Protein AF-A0A957YLS9-F1 (afdb_monomer_lite)

Structure (mmCIF, N/CA/C/O backbone):
data_AF-A0A957YLS9-F1
#
_entry.id   AF-A0A957YLS9-F1
#
loop_
_atom_site.group_PDB
_atom_site.id
_atom_site.type_symbol
_atom_site.label_atom_id
_atom_site.label_alt_id
_atom_site.label_comp_id
_atom_site.label_asym_id
_atom_site.label_entity_id
_atom_site.label_seq_id
_atom_site.pdbx_PDB_ins_code
_atom_site.Cartn_x
_atom_site.Cartn_y
_atom_site.Cartn_z
_atom_site.occupancy
_atom_site.B_iso_or_equiv
_atom_site.auth_seq_id
_atom_site.auth_comp_id
_atom_site.auth_asym_id
_atom_site.auth_atom_id
_atom_site.pdbx_PDB_model_num
ATOM 1 N N . MET A 1 1 ? 26.162 28.932 -35.034 1.00 38.47 1 MET A N 1
ATOM 2 C CA . MET A 1 1 ? 24.760 28.505 -35.226 1.00 38.47 1 MET A CA 1
ATOM 3 C C . MET A 1 1 ? 24.229 28.076 -33.873 1.00 38.47 1 MET A C 1
ATOM 5 O O . MET A 1 1 ? 24.739 27.113 -33.316 1.00 38.47 1 MET A O 1
ATOM 9 N N . ALA A 1 2 ? 23.327 28.865 -33.292 1.00 35.81 2 ALA A N 1
ATOM 10 C CA . ALA A 1 2 ? 22.742 28.580 -31.987 1.00 35.81 2 ALA A CA 1
ATOM 11 C C . ALA A 1 2 ? 21.716 27.449 -32.128 1.00 35.81 2 ALA A C 1
ATOM 13 O O . ALA A 1 2 ? 20.870 27.499 -33.018 1.00 35.81 2 ALA A O 1
ATOM 14 N N . ALA A 1 3 ? 21.815 26.429 -31.274 1.00 41.19 3 ALA A N 1
ATOM 15 C CA . ALA A 1 3 ? 20.820 25.371 -31.197 1.00 41.19 3 ALA A CA 1
ATOM 16 C C . ALA A 1 3 ? 19.488 25.977 -30.739 1.00 41.19 3 ALA A C 1
ATOM 18 O O . ALA A 1 3 ? 19.388 26.567 -29.661 1.00 41.19 3 ALA A O 1
ATOM 19 N N . GLN A 1 4 ? 18.485 25.860 -31.599 1.00 42.50 4 GLN A N 1
ATOM 20 C CA . GLN A 1 4 ? 17.135 26.334 -31.360 1.00 42.50 4 GLN A CA 1
ATOM 21 C C . GLN A 1 4 ? 16.516 25.476 -30.253 1.00 42.50 4 GLN A C 1
ATOM 23 O O . GLN A 1 4 ? 16.422 24.253 -30.363 1.00 42.50 4 GLN A O 1
ATOM 28 N N . LYS A 1 5 ? 16.168 26.119 -29.141 1.00 43.06 5 LYS A N 1
ATOM 29 C CA . LYS A 1 5 ? 15.531 25.488 -27.988 1.00 43.06 5 LYS A CA 1
ATOM 30 C C . LYS A 1 5 ? 14.091 25.168 -28.400 1.00 43.06 5 LYS A C 1
ATOM 32 O O . LYS A 1 5 ? 13.281 26.080 -28.502 1.00 43.06 5 LYS A O 1
ATOM 37 N N . ASN A 1 6 ? 13.798 23.904 -28.713 1.00 45.78 6 ASN A N 1
ATOM 38 C CA . ASN A 1 6 ? 12.434 23.479 -29.030 1.00 45.78 6 ASN A CA 1
ATOM 39 C C . ASN A 1 6 ? 11.544 23.676 -27.798 1.00 45.78 6 ASN A C 1
ATOM 41 O O . ASN A 1 6 ? 11.734 23.029 -26.767 1.00 45.78 6 ASN A O 1
ATOM 45 N N . GLU A 1 7 ? 10.583 24.582 -27.922 1.00 46.44 7 GLU A N 1
ATOM 46 C CA . GLU A 1 7 ? 9.494 24.768 -26.975 1.00 46.44 7 GLU A CA 1
ATOM 47 C C . GLU A 1 7 ? 8.511 23.589 -27.096 1.00 46.44 7 GLU A C 1
ATOM 49 O O . GLU A 1 7 ? 8.000 23.293 -28.171 1.00 46.44 7 GLU A O 1
ATOM 54 N N . ASN A 1 8 ? 8.286 22.911 -25.968 1.00 53.41 8 ASN A N 1
ATOM 55 C CA . ASN A 1 8 ? 7.163 22.029 -25.642 1.00 53.41 8 ASN A CA 1
ATOM 56 C C . ASN A 1 8 ? 6.717 20.956 -26.657 1.00 53.41 8 ASN A C 1
ATOM 58 O O . ASN A 1 8 ? 5.780 21.138 -27.430 1.00 53.41 8 ASN A O 1
ATOM 62 N N . SER A 1 9 ? 7.180 19.724 -26.432 1.00 53.50 9 SER A N 1
ATOM 63 C CA . SER A 1 9 ? 6.233 18.603 -26.391 1.00 53.50 9 SER A CA 1
ATOM 64 C C . SER A 1 9 ? 6.585 17.704 -25.210 1.00 53.50 9 SER A C 1
ATOM 66 O O . SER A 1 9 ? 7.422 16.810 -25.338 1.00 53.50 9 SER A O 1
ATOM 68 N N . THR A 1 10 ? 5.992 17.946 -24.041 1.00 58.81 10 THR A N 1
ATOM 69 C CA . THR A 1 10 ? 5.942 16.917 -22.997 1.00 58.81 10 THR A CA 1
ATOM 70 C C . THR A 1 10 ? 5.196 15.738 -23.616 1.00 58.81 10 THR A C 1
ATOM 72 O O . THR A 1 10 ? 4.000 15.831 -23.878 1.00 58.81 10 THR A O 1
ATOM 75 N N . GLN A 1 11 ? 5.911 14.680 -23.992 1.00 66.38 11 GLN A N 1
ATOM 76 C CA . GLN A 1 11 ? 5.283 13.482 -24.537 1.00 66.38 11 GLN A CA 1
ATOM 77 C C . GLN A 1 11 ? 4.991 12.547 -23.378 1.00 66.38 11 GLN A C 1
ATOM 79 O O . GLN A 1 11 ? 5.893 12.231 -22.604 1.00 66.38 11 GLN A O 1
ATOM 84 N N . PHE A 1 12 ? 3.739 12.108 -23.270 1.00 77.62 12 PHE A N 1
ATOM 85 C CA . PHE A 1 12 ? 3.361 11.097 -22.294 1.00 77.62 12 PHE A CA 1
ATOM 86 C C . PHE A 1 12 ? 4.226 9.854 -22.479 1.00 77.62 12 PHE A C 1
ATOM 88 O O . PHE A 1 12 ? 4.463 9.411 -23.610 1.00 77.62 12 PHE A O 1
ATOM 95 N N . CYS A 1 13 ? 4.674 9.272 -21.369 1.00 76.06 13 CYS A N 1
ATOM 96 C CA . CYS A 1 13 ? 5.521 8.083 -21.382 1.00 76.06 13 CYS A CA 1
ATOM 97 C C . CYS A 1 13 ? 4.851 6.931 -22.143 1.00 76.06 13 CYS A C 1
ATOM 99 O O . CYS A 1 13 ? 5.518 6.200 -22.871 1.00 76.06 13 CYS A O 1
ATOM 101 N N . SER A 1 14 ? 3.523 6.825 -22.051 1.00 79.56 14 SER A N 1
ATOM 102 C CA . SER A 1 14 ? 2.721 5.860 -22.806 1.00 79.56 14 SER A CA 1
ATOM 103 C C . SER A 1 14 ? 2.810 6.080 -24.320 1.00 79.56 14 SER A C 1
ATOM 105 O O . SER A 1 14 ? 3.044 5.133 -25.067 1.00 79.56 14 SER A O 1
ATOM 107 N N . VAL A 1 15 ? 2.692 7.326 -24.787 1.00 83.75 15 VAL A N 1
ATOM 108 C CA . VAL A 1 15 ? 2.783 7.681 -26.214 1.00 83.75 15 VAL A CA 1
ATOM 109 C C . VAL A 1 15 ? 4.190 7.429 -26.748 1.00 83.75 15 VAL A C 1
ATOM 111 O O . VAL A 1 15 ? 4.345 6.862 -27.832 1.00 83.75 15 VAL A O 1
ATOM 114 N N . ALA A 1 16 ? 5.218 7.819 -25.991 1.00 83.44 16 ALA A N 1
ATOM 115 C CA . ALA A 1 16 ? 6.608 7.569 -26.355 1.00 83.44 16 ALA A CA 1
ATOM 116 C C . ALA A 1 16 ? 6.913 6.061 -26.423 1.00 83.44 16 ALA A C 1
ATOM 118 O O . ALA A 1 16 ? 7.498 5.604 -27.405 1.00 83.44 16 ALA A O 1
ATOM 119 N N . ALA A 1 17 ? 6.455 5.280 -25.438 1.00 81.69 17 ALA A N 1
ATOM 120 C CA . ALA A 1 17 ? 6.606 3.826 -25.421 1.00 81.69 17 ALA A CA 1
ATOM 121 C C . ALA A 1 17 ? 5.937 3.172 -26.639 1.00 81.69 17 ALA A C 1
ATOM 123 O O . ALA A 1 17 ? 6.596 2.429 -27.366 1.00 81.69 17 ALA A O 1
ATOM 124 N N . CYS A 1 18 ? 4.677 3.516 -26.929 1.00 86.50 18 CYS A N 1
ATOM 125 C CA . CYS A 1 18 ? 3.953 2.985 -28.086 1.00 86.50 18 CYS A CA 1
ATOM 126 C C . CYS A 1 18 ? 4.660 3.294 -29.415 1.00 86.50 18 CYS A C 1
ATOM 128 O O . CYS A 1 18 ? 4.757 2.419 -30.273 1.00 86.50 18 CYS A O 1
ATOM 130 N N . ARG A 1 19 ? 5.201 4.510 -29.590 1.00 87.44 19 ARG A N 1
ATOM 131 C CA . ARG A 1 19 ? 5.956 4.890 -30.803 1.00 87.44 19 ARG A CA 1
ATOM 132 C C . ARG A 1 19 ? 7.228 4.071 -31.001 1.00 87.44 19 ARG A C 1
ATOM 134 O O . ARG A 1 19 ? 7.631 3.847 -32.136 1.00 87.44 19 ARG A O 1
ATOM 141 N N . LEU A 1 20 ? 7.848 3.636 -29.908 1.00 87.31 20 LEU A N 1
ATOM 142 C CA . LEU A 1 20 ? 9.034 2.783 -29.923 1.00 87.31 20 LEU A CA 1
ATOM 143 C C . LEU A 1 20 ? 8.691 1.283 -29.983 1.00 87.31 20 LEU A C 1
ATOM 145 O O . LEU A 1 20 ? 9.597 0.457 -29.928 1.00 87.31 20 LEU A O 1
ATOM 149 N N . GLY A 1 21 ? 7.406 0.915 -30.075 1.00 87.50 21 GLY A N 1
ATOM 150 C CA . GLY A 1 21 ? 6.963 -0.482 -30.033 1.00 87.50 21 GLY A CA 1
ATOM 151 C C . GLY A 1 21 ? 7.155 -1.148 -28.665 1.00 87.50 21 GLY A C 1
ATOM 152 O O . GLY A 1 21 ? 7.179 -2.373 -28.574 1.00 87.50 21 GLY A O 1
ATOM 153 N N . LEU A 1 22 ? 7.317 -0.356 -27.601 1.00 83.50 22 LEU A N 1
ATOM 154 C CA . LEU A 1 22 ? 7.451 -0.836 -26.229 1.00 83.50 22 LEU A CA 1
ATOM 155 C C . LEU A 1 22 ? 6.074 -1.000 -25.581 1.00 83.50 22 LEU A C 1
ATOM 157 O O . LEU A 1 22 ? 5.127 -0.281 -25.899 1.00 83.50 22 LEU A O 1
ATOM 161 N N . ASN A 1 23 ? 5.977 -1.918 -24.618 1.00 79.75 23 ASN A N 1
ATOM 162 C CA . ASN A 1 23 ? 4.780 -2.041 -23.794 1.00 79.75 23 ASN A CA 1
ATOM 163 C C . ASN A 1 23 ? 4.679 -0.823 -22.851 1.00 79.75 23 ASN A C 1
ATOM 165 O O . ASN A 1 23 ? 5.580 -0.638 -22.027 1.00 79.75 23 ASN A O 1
ATOM 169 N N . PRO A 1 24 ? 3.608 -0.010 -22.924 1.00 76.50 24 PRO A N 1
ATOM 170 C CA . PRO A 1 24 ? 3.432 1.132 -22.027 1.00 76.50 24 PRO A CA 1
ATOM 171 C C . PRO A 1 24 ? 3.211 0.708 -20.565 1.00 76.50 24 PRO A C 1
ATOM 173 O O . PRO A 1 24 ? 3.507 1.478 -19.658 1.00 76.50 24 PRO A O 1
ATOM 176 N N . GLY A 1 25 ? 2.755 -0.526 -20.321 1.00 70.81 25 GLY A N 1
ATOM 177 C CA . GLY A 1 25 ? 2.659 -1.159 -19.002 1.00 70.81 25 GLY A CA 1
ATOM 178 C C . GLY A 1 25 ? 3.997 -1.710 -18.498 1.00 70.81 25 GLY A C 1
ATOM 179 O O . GLY A 1 25 ? 4.063 -2.854 -18.048 1.00 70.81 25 GLY A O 1
ATOM 180 N N . GLY A 1 26 ? 5.070 -0.930 -18.634 1.00 65.06 26 GLY A N 1
ATOM 181 C CA . GLY A 1 26 ? 6.393 -1.272 -18.117 1.00 65.06 26 GLY A CA 1
ATOM 182 C C . GLY A 1 26 ? 6.489 -1.136 -16.594 1.00 65.06 26 GLY A C 1
ATOM 183 O O . GL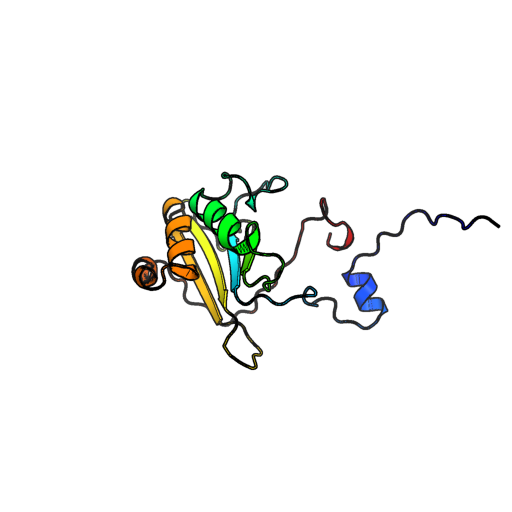Y A 1 26 ? 5.624 -0.558 -15.939 1.00 65.06 26 GLY A O 1
ATOM 184 N N . TYR A 1 27 ? 7.572 -1.651 -16.019 1.00 61.22 27 TYR A N 1
ATOM 185 C CA . TYR A 1 27 ? 7.923 -1.439 -14.615 1.00 61.22 27 TYR A CA 1
ATOM 186 C C . TYR A 1 27 ? 9.057 -0.407 -14.520 1.00 61.22 27 TYR A C 1
ATOM 188 O O . TYR A 1 27 ? 9.882 -0.290 -15.426 1.00 61.22 27 TYR A O 1
ATOM 196 N N . GLY A 1 28 ? 9.102 0.368 -13.431 1.00 63.66 28 GLY A N 1
ATOM 197 C CA . GLY A 1 28 ? 10.229 1.271 -13.169 1.00 63.66 28 GLY A CA 1
ATOM 198 C C . GLY A 1 28 ? 11.556 0.506 -13.080 1.00 63.66 28 GLY A C 1
ATOM 199 O O . GLY A 1 28 ? 11.561 -0.695 -12.841 1.00 63.66 28 GLY A O 1
ATOM 200 N N . SER A 1 29 ? 12.693 1.190 -13.214 1.00 60.41 29 SER A N 1
ATOM 201 C CA . SER A 1 29 ? 14.041 0.591 -13.338 1.00 60.41 29 SER A CA 1
ATOM 202 C C . SER A 1 29 ? 14.493 -0.345 -12.201 1.00 60.41 29 SER A C 1
ATOM 204 O O . SER A 1 29 ? 15.557 -0.954 -12.295 1.00 60.41 29 SER A O 1
ATOM 206 N N . PHE A 1 30 ? 13.706 -0.492 -11.133 1.00 74.94 30 PHE A N 1
ATOM 207 C CA . PHE A 1 30 ? 14.012 -1.340 -9.994 1.00 74.94 30 PHE A CA 1
ATOM 208 C C . PHE A 1 30 ? 12.751 -2.022 -9.432 1.00 74.94 30 PHE A C 1
ATOM 210 O O . PHE A 1 30 ? 11.751 -1.357 -9.147 1.00 74.94 30 PHE A O 1
ATOM 217 N N . VAL A 1 31 ? 12.831 -3.341 -9.219 1.00 81.06 31 VAL A N 1
ATOM 218 C CA . VAL A 1 31 ? 11.759 -4.168 -8.642 1.00 81.06 31 VAL A CA 1
ATOM 219 C C . VAL A 1 31 ? 12.077 -4.472 -7.167 1.00 81.06 31 VAL A C 1
ATOM 221 O O . VAL A 1 31 ? 12.983 -5.270 -6.913 1.00 81.06 31 VAL A O 1
ATOM 224 N N . PRO A 1 32 ? 11.380 -3.845 -6.196 1.00 90.44 32 PRO A N 1
ATOM 225 C CA . PRO A 1 32 ? 11.596 -4.078 -4.766 1.00 90.44 32 PRO A CA 1
ATOM 226 C C . PRO A 1 32 ? 11.126 -5.468 -4.332 1.00 90.44 32 PRO A C 1
ATOM 228 O O . PRO A 1 32 ? 10.293 -6.099 -4.981 1.00 90.44 32 PRO A O 1
ATOM 231 N N . ASP A 1 33 ? 11.616 -5.906 -3.176 1.00 94.38 33 ASP A N 1
ATOM 232 C CA . ASP A 1 33 ? 11.180 -7.156 -2.553 1.00 94.38 33 ASP A CA 1
ATOM 233 C C . ASP A 1 33 ? 9.816 -7.002 -1.871 1.00 94.38 33 ASP A C 1
ATOM 235 O O . ASP A 1 33 ? 9.047 -7.958 -1.791 1.00 94.38 33 ASP A O 1
ATOM 239 N N . HIS A 1 34 ? 9.513 -5.794 -1.391 1.00 95.69 34 HIS A N 1
ATOM 240 C CA . HIS A 1 34 ? 8.264 -5.459 -0.719 1.00 95.69 34 HIS A CA 1
ATOM 241 C C . HIS A 1 34 ? 7.648 -4.209 -1.351 1.00 95.69 34 HIS A C 1
ATOM 243 O O . HIS A 1 34 ? 8.270 -3.143 -1.358 1.00 95.69 34 HIS A O 1
ATOM 249 N N . ILE A 1 35 ? 6.413 -4.323 -1.834 1.00 95.25 35 ILE A N 1
ATOM 250 C CA . ILE A 1 35 ? 5.579 -3.186 -2.240 1.00 95.25 35 ILE A CA 1
ATOM 251 C C . ILE A 1 35 ? 4.407 -3.117 -1.270 1.00 95.25 35 ILE A C 1
ATOM 253 O O . ILE A 1 35 ? 3.683 -4.095 -1.110 1.00 95.25 35 ILE A O 1
ATOM 257 N N . ILE A 1 36 ? 4.242 -1.974 -0.617 1.00 96.75 36 ILE A N 1
ATOM 258 C CA . ILE A 1 36 ? 3.202 -1.721 0.372 1.00 96.75 36 ILE A CA 1
ATOM 259 C C . ILE A 1 36 ? 2.335 -0.587 -0.153 1.00 96.75 36 ILE A C 1
ATOM 261 O O . ILE A 1 36 ? 2.807 0.542 -0.308 1.00 96.75 36 ILE A O 1
ATOM 265 N N . LEU A 1 37 ? 1.078 -0.902 -0.436 1.00 96.00 37 LEU A N 1
ATOM 266 C CA . LEU A 1 37 ? 0.057 0.066 -0.798 1.00 96.00 37 LEU A CA 1
ATOM 267 C C . LEU A 1 37 ? -0.778 0.375 0.433 1.00 96.00 37 LEU A C 1
ATOM 269 O O . LEU A 1 37 ? -1.230 -0.545 1.114 1.00 96.00 37 LEU A O 1
ATOM 273 N N . ILE A 1 38 ? -0.981 1.656 0.708 1.00 96.94 38 ILE A N 1
ATOM 274 C CA . ILE A 1 38 ? -1.747 2.117 1.861 1.00 96.94 38 ILE A CA 1
ATOM 275 C C . ILE A 1 38 ? -2.845 3.047 1.377 1.00 96.94 38 ILE A C 1
ATOM 277 O O . ILE A 1 38 ? -2.578 4.103 0.798 1.00 96.94 38 ILE A O 1
ATOM 281 N N . GLU A 1 39 ? -4.087 2.673 1.648 1.00 96.12 39 GLU A N 1
ATOM 282 C CA . GLU A 1 39 ? -5.229 3.535 1.398 1.00 96.12 39 GLU A CA 1
ATOM 283 C C . GLU A 1 39 ? -5.130 4.798 2.256 1.00 96.12 39 GLU A C 1
ATOM 285 O O . GLU A 1 39 ? -5.101 4.752 3.489 1.00 96.12 39 GLU A O 1
ATOM 290 N N . THR A 1 40 ? -5.018 5.938 1.585 1.00 94.38 40 THR A N 1
ATOM 291 C CA . THR A 1 40 ? -4.701 7.223 2.201 1.00 94.38 40 THR A CA 1
ATOM 292 C C . THR A 1 40 ? -5.618 8.284 1.602 1.00 94.38 40 THR A C 1
ATOM 294 O O . THR A 1 40 ? -5.555 8.504 0.392 1.00 94.38 40 THR A O 1
ATOM 297 N N . PRO A 1 41 ? -6.463 8.961 2.398 1.00 90.94 41 PRO A N 1
ATOM 298 C CA . PRO A 1 41 ? -7.335 10.013 1.886 1.00 90.94 41 PRO A CA 1
ATOM 299 C C . PRO A 1 41 ? -6.561 11.121 1.166 1.00 90.94 41 PRO A C 1
ATOM 301 O O . PRO A 1 41 ? -5.457 11.483 1.570 1.00 90.94 41 PRO A O 1
ATOM 304 N N . LEU A 1 42 ? -7.150 11.646 0.091 1.00 89.00 42 LEU A N 1
ATOM 305 C CA . LEU A 1 42 ? -6.662 12.841 -0.594 1.00 89.00 42 LEU A CA 1
ATOM 306 C C . LEU A 1 42 ? -7.052 14.106 0.198 1.00 89.00 42 LEU A C 1
ATOM 308 O O . LEU A 1 42 ? -8.069 14.087 0.895 1.00 89.00 42 LEU A O 1
ATOM 312 N N . PRO A 1 43 ? -6.316 15.224 0.047 1.00 88.62 43 PRO A N 1
ATOM 313 C CA . PRO A 1 43 ? -5.131 15.402 -0.798 1.00 88.62 43 PRO A CA 1
ATOM 314 C C . PRO A 1 43 ? -3.842 14.870 -0.154 1.00 88.62 43 PRO A C 1
ATOM 316 O O . PRO A 1 43 ? -3.692 14.878 1.064 1.00 88.62 43 PRO A O 1
ATOM 319 N N . TRP A 1 44 ? -2.869 14.469 -0.980 1.00 86.94 44 TRP A N 1
ATOM 320 C CA . TRP A 1 44 ? -1.533 14.096 -0.506 1.00 86.94 44 TRP A CA 1
ATOM 321 C C . TRP A 1 44 ? -0.553 15.263 -0.671 1.00 86.94 44 TRP A C 1
ATOM 323 O O . TRP A 1 44 ? -0.258 15.654 -1.806 1.00 86.94 44 TRP A O 1
ATOM 333 N N . PRO A 1 45 ? -0.024 15.836 0.422 1.00 84.81 45 PRO A N 1
ATOM 334 C CA . PRO A 1 45 ? 0.988 16.878 0.324 1.00 84.81 45 PRO A CA 1
ATOM 335 C C . PRO A 1 45 ? 2.308 16.331 -0.244 1.00 84.81 45 PRO A C 1
ATOM 337 O O . PRO A 1 45 ? 2.602 15.130 -0.200 1.00 84.81 45 PRO A O 1
ATOM 340 N N . LYS A 1 46 ? 3.157 17.227 -0.766 1.00 83.25 46 LYS A N 1
ATOM 341 C CA . LYS A 1 46 ? 4.525 16.854 -1.155 1.00 83.25 46 LYS A CA 1
ATOM 342 C C . LYS A 1 46 ? 5.249 16.293 0.064 1.00 83.25 46 LYS A C 1
ATOM 344 O O . LYS A 1 46 ? 5.337 16.954 1.087 1.00 83.25 46 LYS A O 1
ATOM 349 N N . GLY A 1 47 ? 5.796 15.089 -0.073 1.00 84.38 47 GLY A N 1
ATOM 350 C CA . GLY A 1 47 ? 6.495 14.439 1.029 1.00 84.38 47 GLY A CA 1
ATOM 351 C C . GLY A 1 47 ? 5.580 13.826 2.091 1.00 84.38 47 GLY A C 1
ATOM 352 O O . GLY A 1 47 ? 6.082 13.568 3.173 1.00 84.38 47 GLY A O 1
ATOM 353 N N . TYR A 1 48 ? 4.311 13.512 1.791 1.00 88.38 48 TYR A N 1
ATOM 354 C CA . TYR A 1 48 ? 3.374 12.835 2.717 1.00 88.38 48 TYR A CA 1
ATOM 355 C C . TYR A 1 48 ? 3.913 11.542 3.371 1.00 88.38 48 TYR A C 1
ATOM 357 O O . TYR A 1 48 ? 3.372 11.071 4.361 1.00 88.38 48 TYR A O 1
ATOM 365 N N . LEU A 1 49 ? 4.971 10.942 2.814 1.00 89.81 49 LEU A N 1
ATOM 366 C CA . LEU A 1 49 ? 5.681 9.791 3.383 1.00 89.81 49 LEU A CA 1
ATOM 367 C C . LEU A 1 49 ? 6.715 10.161 4.467 1.00 89.81 49 LEU A C 1
ATOM 369 O O . LEU A 1 49 ? 7.385 9.273 4.988 1.00 89.81 49 LEU A O 1
ATOM 373 N N . ARG A 1 50 ? 6.912 11.451 4.759 1.00 91.44 50 ARG A N 1
ATOM 374 C CA . ARG A 1 50 ? 7.922 11.965 5.703 1.00 91.44 50 ARG A CA 1
ATOM 375 C C . ARG A 1 50 ? 7.325 12.548 6.975 1.00 91.44 50 ARG A C 1
ATOM 377 O O . ARG A 1 50 ? 8.031 12.633 7.972 1.00 91.44 50 ARG A O 1
ATOM 384 N N . GLU A 1 51 ? 6.065 12.955 6.930 1.00 88.50 51 GLU A N 1
ATOM 385 C CA . GLU A 1 51 ? 5.377 13.618 8.032 1.00 88.50 51 GLU A CA 1
ATOM 386 C C . GLU A 1 51 ? 4.092 12.852 8.366 1.00 88.50 51 GLU A C 1
ATOM 388 O O . GLU A 1 51 ? 3.474 12.282 7.462 1.00 88.50 51 GLU A O 1
ATOM 393 N N . PRO A 1 52 ? 3.710 12.775 9.653 1.00 83.69 52 PRO A N 1
ATOM 394 C CA . PRO A 1 52 ? 2.424 12.208 10.039 1.00 83.69 52 PRO A CA 1
ATOM 395 C C . PRO A 1 52 ? 1.280 13.073 9.498 1.00 83.69 52 PRO A C 1
ATOM 397 O O . PRO A 1 52 ? 1.452 14.275 9.330 1.00 83.69 52 PRO A O 1
ATOM 400 N N . ASP A 1 53 ? 0.115 12.448 9.301 1.00 85.50 53 ASP A N 1
ATOM 401 C CA . ASP A 1 53 ? -1.049 13.008 8.594 1.00 85.50 53 ASP A CA 1
ATOM 402 C C . ASP A 1 53 ? -0.781 13.240 7.086 1.00 85.50 53 ASP A C 1
ATOM 404 O O . ASP A 1 53 ? -0.007 14.117 6.704 1.00 85.50 53 ASP A O 1
ATOM 408 N N . PRO A 1 54 ? -1.373 12.436 6.179 1.00 89.06 54 PRO A N 1
ATOM 409 C CA . PRO A 1 54 ? -2.491 11.501 6.383 1.00 89.06 54 PRO A CA 1
ATOM 410 C C . PRO A 1 54 ? -2.104 10.104 6.898 1.00 89.06 54 PRO A C 1
ATOM 412 O O . PRO A 1 54 ? -2.975 9.273 7.182 1.00 89.06 54 PRO A O 1
ATOM 415 N N . LEU A 1 55 ? -0.811 9.797 7.019 1.00 93.06 55 LEU A N 1
ATOM 416 C CA . LEU A 1 55 ? -0.339 8.487 7.477 1.00 93.06 55 LEU A CA 1
ATOM 417 C C . LEU A 1 55 ? -0.122 8.444 9.001 1.00 93.06 55 LEU A C 1
ATOM 419 O O . LEU A 1 55 ? 0.227 9.465 9.596 1.00 93.06 55 LEU A O 1
ATOM 423 N N . PRO A 1 56 ? -0.304 7.273 9.649 1.00 93.62 56 PRO A N 1
ATOM 424 C CA . PRO A 1 56 ? 0.051 7.100 11.056 1.00 93.62 56 PRO A CA 1
ATOM 425 C C . PRO A 1 56 ? 1.545 7.356 11.305 1.00 93.62 56 PRO A C 1
ATOM 427 O O . PRO A 1 56 ? 2.364 6.953 10.469 1.00 93.62 56 PRO A O 1
ATOM 430 N N . PRO A 1 57 ? 1.927 7.911 12.469 1.00 95.69 57 PRO A N 1
ATOM 431 C CA . PRO A 1 57 ? 3.328 8.073 12.858 1.00 95.69 57 PRO A CA 1
ATOM 432 C C . PRO A 1 57 ? 4.144 6.777 12.763 1.00 95.69 57 PRO A C 1
ATOM 434 O O . PRO A 1 57 ? 5.290 6.796 12.323 1.00 95.69 57 PRO A O 1
ATOM 437 N N . GLU A 1 58 ? 3.550 5.634 13.104 1.00 96.50 58 GLU A N 1
ATOM 438 C CA . GLU A 1 58 ? 4.208 4.328 13.047 1.00 96.50 58 GLU A CA 1
ATOM 439 C C . GLU A 1 58 ? 4.564 3.926 11.611 1.00 96.50 58 GLU A C 1
ATOM 441 O O . GLU A 1 58 ? 5.599 3.298 11.388 1.00 96.50 58 GLU A O 1
ATOM 446 N N . VAL A 1 59 ? 3.735 4.297 10.628 1.00 96.88 59 VAL A N 1
ATOM 447 C CA . VAL A 1 59 ? 4.029 4.068 9.205 1.00 96.88 59 VAL A CA 1
ATOM 448 C C . VAL A 1 59 ? 5.156 4.988 8.749 1.00 96.88 59 VAL A C 1
ATOM 450 O O . VAL A 1 59 ? 6.062 4.535 8.054 1.00 96.88 59 VAL A O 1
ATOM 453 N N . ILE A 1 60 ? 5.133 6.258 9.160 1.00 96.94 60 ILE A N 1
ATOM 454 C CA . ILE A 1 60 ? 6.192 7.223 8.840 1.00 96.94 60 ILE A CA 1
ATOM 455 C C . ILE A 1 60 ? 7.539 6.759 9.392 1.00 96.94 60 ILE A C 1
ATOM 457 O O . ILE A 1 60 ? 8.536 6.771 8.672 1.00 96.94 60 ILE A O 1
ATOM 461 N N . GLU A 1 61 ? 7.565 6.264 10.627 1.00 96.81 61 GLU A N 1
ATOM 462 C CA . GLU A 1 61 ? 8.771 5.699 11.226 1.00 96.81 61 GLU A CA 1
ATOM 463 C C . GLU A 1 61 ? 9.285 4.483 10.442 1.00 96.81 61 GLU A C 1
ATOM 465 O O . GLU A 1 61 ? 10.482 4.354 10.172 1.00 96.81 61 GLU A O 1
ATOM 470 N N . LEU A 1 62 ? 8.377 3.609 10.006 1.00 96.69 62 LEU A N 1
ATOM 471 C CA . LEU A 1 62 ? 8.726 2.441 9.206 1.00 96.69 62 LEU A CA 1
ATOM 472 C C . LEU A 1 62 ? 9.310 2.838 7.840 1.00 96.69 62 LEU A C 1
ATOM 474 O O . LEU A 1 62 ? 10.321 2.277 7.409 1.00 96.69 62 LEU A O 1
ATOM 478 N N . VAL A 1 63 ? 8.726 3.841 7.177 1.00 96.56 63 VAL A N 1
ATOM 479 C CA . VAL A 1 63 ? 9.252 4.418 5.929 1.00 96.56 63 VAL A CA 1
ATOM 480 C C . VAL A 1 63 ? 10.629 5.035 6.158 1.00 96.56 63 VAL A C 1
ATOM 482 O O . VAL A 1 63 ? 11.556 4.768 5.387 1.00 96.56 63 VAL A O 1
ATOM 485 N N . ARG A 1 64 ? 10.787 5.831 7.221 1.00 95.69 64 ARG A N 1
ATOM 486 C CA . ARG A 1 64 ? 12.059 6.457 7.589 1.00 95.69 64 ARG A CA 1
ATOM 487 C C . ARG A 1 64 ? 13.155 5.403 7.703 1.00 95.69 64 ARG A C 1
ATOM 489 O O . ARG A 1 64 ? 14.148 5.480 6.980 1.00 95.69 64 ARG A O 1
ATOM 496 N N . ARG A 1 65 ? 12.911 4.364 8.500 1.00 95.12 65 ARG A N 1
ATOM 497 C CA . ARG A 1 65 ? 13.862 3.279 8.761 1.00 95.12 65 ARG A CA 1
ATOM 498 C C . ARG A 1 65 ? 14.191 2.438 7.523 1.00 95.12 65 ARG A C 1
ATOM 500 O O . ARG A 1 65 ? 15.348 2.081 7.315 1.00 95.12 65 ARG A O 1
ATOM 507 N N . LEU A 1 66 ? 13.191 2.078 6.715 1.00 95.06 66 LEU A N 1
ATOM 508 C CA . LEU A 1 66 ? 13.363 1.110 5.619 1.00 95.06 66 LEU A CA 1
ATOM 509 C C . LEU A 1 66 ? 13.737 1.739 4.273 1.00 95.06 66 LEU A C 1
ATOM 511 O O . LEU A 1 66 ? 14.260 1.040 3.399 1.00 95.06 66 LEU A O 1
ATOM 515 N N . VAL A 1 67 ? 13.456 3.030 4.092 1.00 93.44 67 VAL A N 1
ATOM 516 C CA . VAL A 1 67 ? 13.613 3.728 2.810 1.00 93.44 67 VAL A CA 1
ATOM 517 C C . VAL A 1 67 ? 14.541 4.930 2.929 1.00 93.44 67 VAL A C 1
ATOM 519 O O . VAL A 1 67 ? 15.503 5.010 2.167 1.00 93.44 67 VAL A O 1
ATOM 522 N N . LEU A 1 68 ? 14.268 5.859 3.851 1.00 92.50 68 LEU A N 1
ATOM 523 C CA . LEU A 1 68 ? 14.933 7.170 3.874 1.00 92.50 68 LEU A CA 1
ATOM 524 C C . LEU A 1 68 ? 16.323 7.132 4.525 1.00 92.50 68 LEU A C 1
ATOM 526 O O . LEU A 1 68 ? 17.254 7.732 3.999 1.00 92.50 68 LEU A O 1
ATOM 530 N N . GLU A 1 69 ? 16.470 6.410 5.635 1.00 94.19 69 GLU A N 1
ATOM 531 C CA . GLU A 1 69 ? 17.719 6.305 6.414 1.00 94.19 69 GLU A CA 1
ATOM 532 C C . GLU A 1 69 ? 18.563 5.083 6.038 1.00 94.19 69 GLU A C 1
ATOM 534 O O . GLU A 1 69 ? 19.613 4.803 6.616 1.00 94.19 69 GLU A O 1
ATOM 539 N N . ARG A 1 70 ? 18.105 4.339 5.037 1.00 91.25 70 ARG A N 1
ATOM 540 C CA . ARG A 1 70 ? 18.796 3.177 4.502 1.00 91.25 70 ARG A CA 1
ATOM 541 C C . ARG A 1 70 ? 20.173 3.582 3.938 1.00 91.25 70 ARG A C 1
ATOM 543 O O . ARG A 1 70 ? 20.238 4.514 3.132 1.00 91.25 70 ARG A O 1
ATOM 550 N N . PRO A 1 71 ? 21.261 2.840 4.234 1.00 91.25 71 PRO A N 1
ATOM 551 C CA . PRO A 1 71 ? 22.570 3.111 3.647 1.00 91.25 71 PRO A CA 1
ATOM 552 C C . PRO A 1 71 ? 22.522 3.063 2.119 1.00 91.25 71 PRO A C 1
ATOM 554 O O . PRO A 1 71 ? 21.986 2.111 1.537 1.00 91.25 71 PRO A O 1
ATOM 557 N N . SER A 1 72 ? 23.131 4.051 1.462 1.00 87.44 72 SER A N 1
ATOM 558 C CA . SER A 1 72 ? 23.153 4.161 -0.004 1.00 87.44 72 SER A CA 1
ATOM 559 C C . SER A 1 72 ? 23.776 2.942 -0.695 1.00 87.44 72 SER A C 1
ATOM 561 O O . SER A 1 72 ? 23.387 2.627 -1.816 1.00 87.44 72 SER A O 1
ATOM 563 N N . SER A 1 73 ? 24.676 2.231 -0.008 1.00 89.94 73 SER A N 1
ATOM 564 C CA . SER A 1 73 ? 25.359 1.016 -0.470 1.00 89.94 73 SER A CA 1
ATOM 565 C C . SER A 1 73 ? 24.496 -0.247 -0.488 1.00 89.94 73 SER A C 1
ATOM 567 O O . SER A 1 73 ? 24.888 -1.248 -1.081 1.00 89.94 73 SER A O 1
ATOM 569 N N . THR A 1 74 ? 23.332 -0.238 0.160 1.00 86.31 74 THR A N 1
ATOM 570 C CA . THR A 1 74 ? 22.407 -1.378 0.091 1.00 86.31 74 THR A CA 1
ATOM 571 C C . THR A 1 74 ? 21.518 -1.256 -1.159 1.00 86.31 74 THR A C 1
ATOM 573 O O . THR A 1 74 ? 21.541 -0.223 -1.830 1.00 86.31 74 THR A O 1
ATOM 576 N N . PRO A 1 75 ? 20.705 -2.259 -1.515 1.00 88.19 75 PRO A N 1
ATOM 577 C CA . PRO A 1 75 ? 19.587 -2.085 -2.452 1.00 88.19 75 PRO A CA 1
ATOM 578 C C . PRO A 1 75 ? 18.317 -1.579 -1.747 1.00 88.19 75 PRO A C 1
ATOM 580 O O . PRO A 1 75 ? 18.103 -1.855 -0.564 1.00 88.19 75 PRO A O 1
ATOM 583 N N . LEU A 1 76 ? 17.449 -0.847 -2.452 1.00 89.38 76 LEU A N 1
ATOM 584 C CA . LEU A 1 76 ? 16.171 -0.389 -1.897 1.00 89.38 76 LEU A CA 1
ATOM 585 C C . LEU A 1 76 ? 15.178 -1.556 -1.833 1.00 89.38 76 LEU A C 1
ATOM 587 O O . LEU A 1 76 ? 14.551 -1.874 -2.821 1.00 89.38 76 LEU A O 1
ATOM 591 N N . ARG A 1 77 ? 14.982 -2.211 -0.691 1.00 93.12 77 ARG A N 1
ATOM 592 C CA . ARG A 1 77 ? 14.130 -3.421 -0.658 1.00 93.12 77 ARG A CA 1
ATOM 593 C C . ARG A 1 77 ? 12.626 -3.148 -0.547 1.00 93.12 77 ARG A C 1
ATOM 595 O O . ARG A 1 77 ? 11.835 -4.025 -0.879 1.00 93.12 77 ARG A O 1
ATOM 602 N N . HIS A 1 78 ? 12.238 -1.952 -0.108 1.00 94.88 78 HIS A N 1
ATOM 603 C CA . HIS A 1 78 ? 10.856 -1.607 0.229 1.00 94.88 78 HIS A CA 1
ATOM 604 C C . HIS A 1 78 ? 10.369 -0.409 -0.583 1.00 94.88 78 HIS A C 1
ATOM 606 O O . HIS A 1 78 ? 11.098 0.567 -0.766 1.00 94.88 78 HIS A O 1
ATOM 612 N N . ARG A 1 79 ? 9.117 -0.465 -1.032 1.00 93.38 79 ARG A N 1
ATOM 613 C CA . ARG A 1 79 ? 8.420 0.632 -1.700 1.00 93.38 79 ARG A CA 1
ATOM 614 C C . ARG A 1 79 ? 7.067 0.842 -1.038 1.00 93.38 79 ARG A C 1
ATOM 616 O O . ARG A 1 79 ? 6.254 -0.071 -1.024 1.00 93.38 79 ARG A O 1
ATOM 623 N N . PHE A 1 80 ? 6.838 2.049 -0.536 1.00 94.31 80 PHE A N 1
ATOM 624 C CA . PHE A 1 80 ? 5.551 2.480 0.002 1.00 94.31 80 PHE A CA 1
ATOM 625 C C . PHE A 1 80 ? 4.862 3.386 -1.010 1.00 94.31 80 PHE A C 1
ATOM 627 O O . PHE A 1 80 ? 5.506 4.269 -1.581 1.00 94.31 80 PHE A O 1
ATOM 634 N N . LEU A 1 81 ? 3.574 3.157 -1.240 1.00 92.06 81 LEU A N 1
ATOM 635 C CA . LEU A 1 81 ? 2.735 3.962 -2.118 1.00 92.06 81 LEU A CA 1
ATOM 636 C C . LEU A 1 81 ? 1.394 4.209 -1.429 1.00 92.06 81 LEU A C 1
ATOM 638 O O . LEU A 1 81 ? 0.809 3.293 -0.853 1.00 92.06 81 LEU A O 1
ATOM 642 N N . ALA A 1 82 ? 0.894 5.434 -1.513 1.00 92.31 82 ALA A N 1
ATOM 643 C CA . ALA A 1 82 ? -0.496 5.714 -1.208 1.00 92.31 82 ALA A CA 1
ATOM 644 C C . ALA A 1 82 ? -1.394 5.326 -2.388 1.00 92.31 82 ALA A C 1
ATOM 646 O O . ALA A 1 82 ? -1.032 5.531 -3.550 1.00 92.31 82 ALA A O 1
ATOM 647 N N . ILE A 1 83 ? -2.572 4.797 -2.074 1.00 93.25 83 ILE A N 1
ATOM 648 C CA . ILE A 1 83 ? -3.691 4.643 -3.007 1.00 93.25 83 ILE A CA 1
ATOM 649 C C . ILE A 1 83 ? -4.880 5.433 -2.466 1.00 93.25 83 ILE A C 1
ATOM 651 O O . ILE A 1 83 ? -5.055 5.539 -1.251 1.00 93.25 83 ILE A O 1
ATOM 655 N N . ALA A 1 84 ? -5.661 6.049 -3.350 1.00 92.50 84 ALA A N 1
ATOM 656 C CA . ALA A 1 84 ? -6.829 6.812 -2.926 1.00 92.50 84 ALA A CA 1
ATOM 657 C C . ALA A 1 84 ? -7.950 5.852 -2.481 1.00 92.50 84 ALA A C 1
ATOM 659 O O . ALA A 1 84 ? -8.039 4.749 -3.026 1.00 92.50 84 ALA A O 1
ATOM 660 N N . PRO A 1 85 ? -8.799 6.250 -1.516 1.00 93.25 85 PRO A N 1
ATOM 661 C CA . PRO A 1 85 ? -10.012 5.511 -1.199 1.00 93.25 85 PRO A CA 1
ATOM 662 C C . PRO A 1 85 ? -10.931 5.419 -2.421 1.00 93.25 85 PRO A C 1
ATOM 664 O O . PRO A 1 85 ? -11.029 6.370 -3.198 1.00 93.25 85 PRO A O 1
ATOM 667 N N . ASP A 1 86 ? -11.630 4.299 -2.548 1.00 92.19 86 ASP A N 1
ATOM 668 C CA . ASP A 1 86 ? -12.597 4.015 -3.603 1.00 92.19 86 ASP A CA 1
ATOM 669 C C . ASP A 1 86 ? -13.905 3.530 -2.965 1.00 92.19 86 ASP A C 1
ATOM 671 O O . ASP A 1 86 ? -13.881 2.747 -2.018 1.00 92.19 86 ASP A O 1
ATOM 675 N N . ALA A 1 87 ? -15.051 4.007 -3.450 1.00 92.56 87 ALA A N 1
ATOM 676 C CA . ALA A 1 87 ? -16.344 3.742 -2.820 1.00 92.56 87 ALA A CA 1
ATOM 677 C C . ALA A 1 87 ? -16.730 2.251 -2.799 1.00 92.56 87 ALA A C 1
ATOM 679 O O . ALA A 1 87 ? -17.454 1.841 -1.891 1.00 92.56 87 ALA A O 1
ATOM 680 N N . ASP A 1 88 ? -16.231 1.452 -3.745 1.00 91.62 88 ASP A N 1
ATOM 681 C CA . ASP A 1 88 ? -16.556 0.028 -3.848 1.00 91.62 88 ASP A CA 1
ATOM 682 C C . ASP A 1 88 ? -15.727 -0.833 -2.879 1.00 91.62 88 ASP A C 1
ATOM 684 O O . ASP A 1 88 ? -16.133 -1.940 -2.521 1.00 91.62 88 ASP A O 1
ATOM 688 N N . TYR A 1 89 ? -14.574 -0.328 -2.422 1.00 90.56 89 TYR A N 1
ATOM 689 C CA . TYR A 1 89 ? -13.612 -1.095 -1.617 1.00 90.56 89 TYR A CA 1
ATOM 690 C C . TYR A 1 89 ? -13.377 -0.514 -0.216 1.00 90.56 89 TYR A C 1
ATOM 692 O O . TYR A 1 89 ? -13.068 -1.243 0.733 1.00 90.56 89 TYR A O 1
ATOM 700 N N . SER A 1 90 ? -13.478 0.805 -0.063 1.00 93.94 90 SER A N 1
ATOM 701 C CA . SER A 1 90 ? -13.178 1.499 1.186 1.00 93.94 90 SER A CA 1
ATOM 702 C C . SER A 1 90 ? -14.337 1.398 2.174 1.00 93.94 90 SER A C 1
ATOM 704 O O . SER A 1 90 ? -15.512 1.468 1.820 1.00 93.94 90 SER A O 1
ATOM 706 N N . ARG A 1 91 ? -14.003 1.294 3.464 1.00 95.00 91 ARG A N 1
ATOM 707 C CA . ARG A 1 91 ? -14.980 1.222 4.558 1.00 95.00 91 ARG A CA 1
ATOM 708 C C . ARG A 1 91 ? -14.723 2.343 5.567 1.00 95.00 91 ARG A C 1
ATOM 710 O O . ARG A 1 91 ? -13.596 2.458 6.048 1.00 95.00 91 ARG A O 1
ATOM 717 N N . PRO A 1 92 ? -15.741 3.133 5.959 1.00 94.62 92 PRO A N 1
ATOM 718 C CA . PRO A 1 92 ? -15.576 4.184 6.962 1.00 94.62 92 PRO A CA 1
ATOM 719 C C . PRO A 1 92 ? -14.962 3.665 8.269 1.00 94.62 92 PRO A C 1
ATOM 721 O O . PRO A 1 92 ? -15.411 2.656 8.814 1.00 94.62 92 PRO A O 1
ATOM 724 N N . GLY A 1 93 ? -13.942 4.363 8.775 1.00 95.56 93 GLY A N 1
ATOM 725 C CA . GLY A 1 93 ? -13.213 3.994 9.998 1.00 95.56 93 GLY A CA 1
ATOM 726 C C . GLY A 1 93 ? -12.174 2.878 9.827 1.00 95.56 93 GLY A C 1
ATOM 727 O O . GLY A 1 93 ? -11.506 2.520 10.799 1.00 95.56 93 GLY A O 1
ATOM 728 N N . TYR A 1 94 ? -12.024 2.348 8.613 1.00 97.25 94 TYR A N 1
ATOM 729 C CA . TYR A 1 94 ? -11.026 1.350 8.252 1.00 97.25 94 TYR A CA 1
ATOM 730 C C . TYR A 1 94 ? -10.078 1.914 7.195 1.00 97.25 94 TYR A C 1
ATOM 732 O O . TYR A 1 94 ? -10.382 2.904 6.531 1.00 97.25 94 TYR A O 1
ATOM 740 N N . ARG A 1 95 ? -8.927 1.264 7.038 1.00 96.25 95 ARG A N 1
ATOM 741 C CA . ARG A 1 95 ? -7.977 1.509 5.959 1.00 96.25 95 ARG A CA 1
ATOM 742 C C . ARG A 1 95 ? -7.514 0.205 5.345 1.00 96.25 95 ARG A C 1
ATOM 744 O O . ARG A 1 95 ? -7.309 -0.789 6.047 1.00 96.25 95 ARG A O 1
ATOM 751 N N . ARG A 1 96 ? -7.326 0.243 4.030 1.00 96.69 96 ARG A N 1
ATOM 752 C CA . ARG A 1 96 ? -6.776 -0.865 3.256 1.00 96.69 96 ARG A CA 1
ATOM 753 C C . ARG A 1 96 ? -5.254 -0.828 3.238 1.00 96.69 96 ARG A C 1
ATOM 755 O O . ARG A 1 96 ? -4.650 0.231 3.056 1.00 96.69 96 ARG A O 1
ATOM 762 N N . LEU A 1 97 ? -4.643 -1.994 3.402 1.00 97.50 97 LEU A N 1
ATOM 763 C CA . LEU A 1 97 ? -3.218 -2.206 3.186 1.00 97.50 97 LEU A CA 1
ATOM 764 C C . LEU A 1 97 ? -3.040 -3.438 2.306 1.00 97.50 97 LEU A C 1
ATOM 766 O O . LEU A 1 97 ? -3.491 -4.526 2.661 1.00 97.50 97 LEU A O 1
ATOM 770 N N . ILE A 1 98 ? -2.343 -3.265 1.185 1.00 96.44 98 ILE A N 1
ATOM 771 C CA . ILE A 1 98 ? -1.983 -4.356 0.277 1.00 96.44 98 ILE A CA 1
ATOM 772 C C . ILE A 1 98 ? -0.469 -4.514 0.307 1.00 96.44 98 ILE A C 1
ATOM 774 O O . ILE A 1 98 ? 0.273 -3.553 0.098 1.00 96.44 98 ILE A O 1
ATOM 778 N N . HIS A 1 99 ? 0.003 -5.725 0.578 1.00 96.56 99 HIS A N 1
ATOM 779 C CA . HIS A 1 99 ? 1.422 -6.050 0.605 1.00 96.56 99 HIS A CA 1
ATOM 780 C C . HIS A 1 99 ? 1.741 -7.096 -0.457 1.00 96.56 99 HIS A C 1
ATOM 782 O O . HIS A 1 99 ? 1.308 -8.243 -0.370 1.00 96.56 99 HIS A O 1
ATOM 788 N N . TYR A 1 100 ? 2.559 -6.699 -1.429 1.00 95.00 100 TYR A N 1
ATOM 789 C CA . TYR A 1 100 ? 3.179 -7.602 -2.389 1.00 95.00 100 TYR A CA 1
ATOM 790 C C . TYR A 1 100 ? 4.590 -7.941 -1.924 1.00 95.00 100 TYR A C 1
ATOM 792 O O . TYR A 1 100 ? 5.419 -7.052 -1.696 1.00 95.00 100 TYR A O 1
ATOM 800 N N . ARG A 1 101 ? 4.881 -9.235 -1.816 1.00 95.25 101 ARG A N 1
ATOM 801 C CA . ARG A 1 101 ? 6.194 -9.764 -1.452 1.00 95.25 101 ARG A CA 1
ATOM 802 C C . ARG A 1 101 ? 6.756 -10.618 -2.575 1.00 95.25 101 ARG A C 1
ATOM 804 O O . ARG A 1 101 ? 6.155 -11.623 -2.964 1.00 95.25 101 ARG A O 1
ATOM 811 N N . ARG A 1 102 ? 7.943 -10.252 -3.046 1.00 94.44 102 ARG A N 1
ATOM 812 C CA . ARG A 1 102 ? 8.691 -11.022 -4.035 1.00 94.44 102 ARG A CA 1
ATOM 813 C C . ARG A 1 102 ? 9.011 -12.417 -3.468 1.00 94.44 102 ARG A C 1
ATOM 815 O O . ARG A 1 102 ? 9.535 -12.502 -2.354 1.00 94.44 102 ARG A O 1
ATOM 822 N N . PRO A 1 103 ? 8.694 -13.514 -4.176 1.00 93.88 103 PRO A N 1
ATOM 823 C CA . PRO A 1 103 ? 9.153 -14.848 -3.801 1.00 93.88 103 PRO A CA 1
ATOM 824 C C . PRO A 1 103 ? 10.681 -14.964 -3.878 1.00 93.88 103 PRO A C 1
ATOM 826 O O . PRO A 1 103 ? 11.339 -14.247 -4.631 1.00 93.88 103 PRO A O 1
ATOM 829 N N . ASN A 1 104 ? 11.256 -15.904 -3.130 1.00 90.06 104 ASN A N 1
ATOM 830 C CA . ASN A 1 104 ? 12.676 -16.220 -3.270 1.00 90.06 104 ASN A CA 1
ATOM 831 C C . ASN A 1 104 ? 12.938 -16.890 -4.630 1.00 90.06 104 ASN A C 1
ATOM 833 O O . ASN A 1 104 ? 12.209 -17.798 -5.019 1.00 90.06 104 ASN A O 1
ATOM 837 N N . GLY A 1 105 ? 14.015 -16.486 -5.311 1.00 90.94 105 GLY A N 1
ATOM 838 C CA . GLY A 1 105 ? 14.432 -17.067 -6.591 1.00 90.94 105 GLY A CA 1
ATOM 839 C C . GLY A 1 105 ? 13.827 -16.385 -7.824 1.00 90.94 105 GLY A C 1
ATOM 840 O O . GLY A 1 105 ? 13.491 -15.197 -7.805 1.00 90.94 105 GLY A O 1
ATOM 841 N N . LEU A 1 106 ? 13.759 -17.138 -8.927 1.00 89.88 106 LEU A N 1
ATOM 842 C CA . LEU A 1 106 ? 13.063 -16.711 -10.142 1.00 89.88 106 LEU A CA 1
ATOM 843 C C . LEU A 1 106 ? 11.560 -16.658 -9.857 1.00 89.88 106 LEU A C 1
ATOM 845 O O . LEU A 1 106 ? 11.016 -17.570 -9.240 1.00 89.88 106 LEU A O 1
ATOM 849 N N . PHE A 1 107 ? 10.898 -15.595 -10.301 1.00 90.81 107 PHE A N 1
ATOM 850 C CA . PHE A 1 107 ? 9.480 -15.380 -10.041 1.00 90.81 107 PHE A CA 1
ATOM 851 C C . PHE A 1 107 ? 8.813 -14.703 -11.241 1.00 90.81 107 PHE A C 1
ATOM 853 O O . PHE A 1 107 ? 9.455 -13.923 -11.946 1.00 90.81 107 PHE A O 1
ATOM 860 N N . ALA A 1 108 ? 7.535 -15.015 -11.448 1.00 88.25 108 ALA A N 1
ATOM 861 C CA . ALA A 1 108 ? 6.656 -14.327 -12.393 1.00 88.25 108 ALA A CA 1
ATOM 862 C C . ALA A 1 108 ? 5.635 -13.434 -11.668 1.00 88.25 108 ALA A C 1
ATOM 864 O O . ALA A 1 108 ? 5.220 -12.414 -12.212 1.00 88.25 108 ALA A O 1
ATOM 865 N N . ASP A 1 109 ? 5.311 -13.775 -10.415 1.00 88.56 109 ASP A N 1
ATOM 866 C CA . ASP A 1 109 ? 4.243 -13.152 -9.638 1.00 88.56 109 ASP A CA 1
ATOM 867 C C . ASP A 1 109 ? 4.700 -12.818 -8.217 1.00 88.56 109 ASP A C 1
ATOM 869 O O . ASP A 1 109 ? 5.513 -13.523 -7.606 1.00 88.56 109 ASP A O 1
ATOM 873 N N . PHE A 1 110 ? 4.158 -11.735 -7.670 1.00 91.44 110 PHE A N 1
ATOM 874 C CA . PHE A 1 110 ? 4.309 -11.419 -6.256 1.00 91.44 110 PHE A CA 1
ATOM 875 C C . PHE A 1 110 ? 3.327 -12.235 -5.414 1.00 91.44 110 PHE A C 1
ATOM 877 O O . PHE A 1 110 ? 2.191 -12.462 -5.817 1.00 91.44 110 PHE A O 1
ATOM 884 N N . ASN A 1 111 ? 3.727 -12.592 -4.192 1.00 92.94 111 ASN A N 1
ATOM 885 C CA . ASN A 1 111 ? 2.764 -13.039 -3.190 1.00 92.94 111 ASN A CA 1
ATOM 886 C C . ASN A 1 111 ? 2.028 -11.818 -2.643 1.00 92.94 111 ASN A C 1
ATOM 888 O O . ASN A 1 111 ? 2.677 -10.929 -2.092 1.00 92.94 111 ASN A O 1
ATOM 892 N N . GLN A 1 112 ? 0.707 -11.795 -2.756 1.00 93.94 112 GLN A N 1
ATOM 893 C CA . GLN A 1 112 ? -0.125 -10.715 -2.242 1.00 93.94 112 GLN A CA 1
ATOM 894 C C . GLN A 1 112 ? -0.826 -11.135 -0.955 1.00 93.94 112 GLN A C 1
ATOM 896 O O . GLN A 1 112 ? -1.351 -12.244 -0.837 1.00 93.94 112 GLN A O 1
ATOM 901 N N . VAL A 1 113 ? -0.855 -10.220 0.006 1.00 95.19 113 VAL A N 1
ATOM 902 C CA . VAL A 1 113 ? -1.793 -10.252 1.126 1.00 95.19 113 VAL A CA 1
ATOM 903 C C . VAL A 1 113 ? -2.452 -8.888 1.249 1.00 95.19 113 VAL A C 1
ATOM 9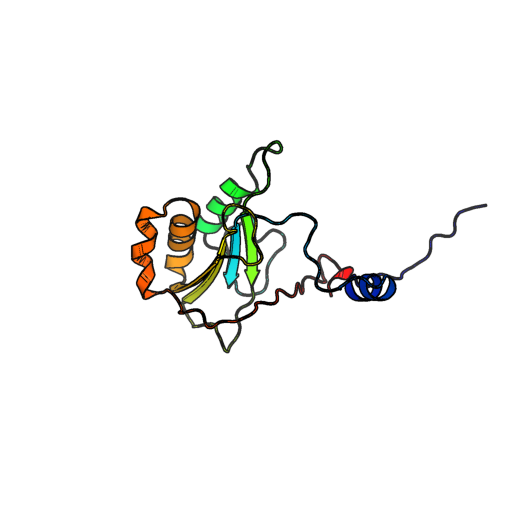05 O O . VAL A 1 113 ? -1.804 -7.858 1.067 1.00 95.19 113 VAL A O 1
ATOM 908 N N . GLU A 1 114 ? -3.740 -8.888 1.559 1.00 96.19 114 GLU A N 1
ATOM 909 C CA . GLU A 1 114 ? -4.541 -7.679 1.684 1.00 96.19 114 GLU A CA 1
ATOM 910 C C . GLU A 1 114 ? -5.286 -7.688 3.013 1.00 96.19 114 GLU A C 1
ATOM 912 O O . GLU A 1 114 ? -5.767 -8.726 3.471 1.00 96.19 114 GLU A O 1
ATOM 917 N N . TYR A 1 115 ? -5.343 -6.521 3.644 1.00 97.44 115 TYR A N 1
ATOM 918 C CA . TYR A 1 115 ? -6.000 -6.315 4.923 1.00 97.44 115 TYR A CA 1
ATOM 919 C C . TYR A 1 115 ? -6.861 -5.064 4.872 1.00 97.44 115 TYR A C 1
ATOM 921 O O . TYR A 1 115 ? -6.481 -4.051 4.280 1.00 97.44 115 TYR A O 1
ATOM 929 N N . GLN A 1 116 ? -7.976 -5.112 5.590 1.00 97.44 116 GLN A N 1
ATOM 930 C CA . GLN A 1 116 ? -8.805 -3.954 5.881 1.00 97.44 116 GLN A CA 1
ATOM 931 C C . GLN A 1 116 ? -8.972 -3.842 7.393 1.00 97.44 116 GLN A C 1
ATOM 933 O O . GLN A 1 116 ? -9.767 -4.544 8.015 1.00 97.44 116 GLN A O 1
ATOM 938 N N . VAL A 1 117 ? -8.177 -2.957 7.992 1.00 97.94 117 VAL A N 1
ATOM 939 C CA . VAL A 1 117 ? -8.050 -2.804 9.448 1.00 97.94 117 VAL A CA 1
ATOM 940 C C . VAL A 1 117 ? -8.663 -1.492 9.920 1.00 97.94 117 VAL A C 1
ATOM 942 O O . VAL A 1 117 ? -8.713 -0.545 9.136 1.00 97.94 117 VAL A O 1
ATOM 945 N N . PRO A 1 118 ? -9.097 -1.379 11.187 1.00 97.88 118 PRO A N 1
ATOM 946 C CA . PRO A 1 118 ? -9.418 -0.087 11.778 1.00 97.88 118 PRO A CA 1
ATOM 947 C C . PRO A 1 118 ? -8.279 0.917 11.573 1.00 97.88 118 PRO A C 1
ATOM 949 O O . PRO A 1 118 ? -7.104 0.554 11.620 1.00 97.88 118 PRO A O 1
ATOM 952 N N . THR A 1 119 ? -8.603 2.196 11.387 1.00 96.12 119 THR A N 1
ATOM 953 C CA . THR A 1 119 ? -7.608 3.248 11.100 1.00 96.12 119 THR A CA 1
ATOM 954 C C . THR A 1 119 ? -6.441 3.282 12.095 1.00 96.12 119 THR A C 1
ATOM 956 O O . THR A 1 119 ? -5.310 3.556 11.686 1.00 96.12 119 THR A O 1
ATOM 959 N N . ALA A 1 120 ? -6.711 2.993 13.373 1.00 96.56 120 ALA A N 1
ATOM 960 C CA . ALA A 1 120 ? -5.718 2.946 14.449 1.00 96.56 120 ALA A CA 1
ATOM 961 C C . ALA A 1 120 ? -4.787 1.719 14.376 1.00 96.56 120 ALA A C 1
ATOM 963 O O . ALA A 1 120 ? -3.647 1.784 14.826 1.00 96.56 120 ALA A O 1
ATOM 964 N N . ASP A 1 121 ? -5.242 0.625 13.764 1.00 98.12 121 ASP A N 1
ATOM 965 C CA . ASP A 1 121 ? -4.506 -0.640 13.659 1.00 98.12 121 ASP A CA 1
ATOM 966 C C . ASP A 1 121 ? -3.566 -0.675 12.435 1.00 98.12 121 ASP A C 1
ATOM 968 O O . ASP A 1 121 ? -2.742 -1.583 12.316 1.00 98.12 121 ASP A O 1
ATOM 972 N N . LEU A 1 122 ? -3.635 0.319 11.537 1.00 97.75 122 LEU A N 1
ATOM 973 C CA . LEU A 1 122 ? -2.825 0.369 10.311 1.00 97.75 122 LEU A CA 1
ATOM 974 C C . LEU A 1 122 ? -1.314 0.375 10.588 1.00 97.75 122 LEU A C 1
ATOM 976 O O . LEU A 1 122 ? -0.563 -0.359 9.947 1.00 97.75 122 LEU A O 1
ATOM 980 N N . GLY A 1 123 ? -0.865 1.208 11.528 1.00 97.25 123 GLY A N 1
ATOM 981 C CA . GLY A 1 123 ? 0.537 1.271 11.943 1.00 97.25 123 GLY A CA 1
ATOM 982 C C . GLY A 1 123 ? 1.026 -0.067 12.507 1.00 97.25 123 GLY A C 1
ATOM 983 O O . GLY A 1 123 ? 1.955 -0.653 11.946 1.00 97.25 123 GLY A O 1
ATOM 984 N N . PRO A 1 124 ? 0.373 -0.597 13.559 1.00 98.12 124 PRO A N 1
ATOM 985 C CA . PRO A 1 124 ? 0.666 -1.919 14.107 1.00 98.12 124 PRO A CA 1
ATOM 986 C C . PRO A 1 124 ? 0.700 -3.046 13.064 1.00 98.12 124 PRO A C 1
ATOM 988 O O . PRO A 1 124 ? 1.622 -3.863 13.090 1.00 98.12 124 PRO A O 1
ATOM 991 N N . LEU A 1 125 ? -0.243 -3.069 12.114 1.00 98.44 125 LEU A N 1
ATOM 992 C CA . LEU A 1 125 ? -0.243 -4.037 11.014 1.00 98.44 125 LEU A CA 1
ATOM 993 C C . LEU A 1 125 ? 1.004 -3.892 10.129 1.00 98.44 125 LEU A C 1
ATOM 995 O O . LEU A 1 125 ? 1.651 -4.890 9.813 1.00 98.44 125 LEU A O 1
ATOM 999 N N . ALA A 1 126 ? 1.356 -2.667 9.723 1.00 97.81 126 ALA A N 1
ATOM 1000 C CA . ALA A 1 126 ? 2.517 -2.425 8.865 1.00 97.81 126 ALA A CA 1
ATOM 1001 C C . ALA A 1 126 ? 3.822 -2.913 9.523 1.00 97.81 126 ALA A C 1
ATOM 1003 O O . ALA A 1 126 ? 4.660 -3.538 8.866 1.00 97.81 126 ALA A O 1
ATOM 1004 N N . TRP A 1 127 ? 3.965 -2.700 10.834 1.00 98.12 127 TRP A N 1
ATOM 1005 C CA . TRP A 1 127 ? 5.079 -3.234 11.619 1.00 98.12 127 TRP A CA 1
ATOM 1006 C C . TRP A 1 127 ? 5.065 -4.758 11.691 1.00 98.12 127 TRP A C 1
ATOM 1008 O O . TRP A 1 127 ? 6.095 -5.382 11.428 1.00 98.12 127 TRP A O 1
ATOM 1018 N N . ALA A 1 128 ? 3.912 -5.367 11.974 1.00 97.81 128 ALA A N 1
ATOM 1019 C CA . ALA A 1 128 ? 3.779 -6.819 12.010 1.00 97.81 128 ALA A CA 1
ATOM 1020 C C . ALA A 1 128 ? 4.149 -7.465 10.662 1.00 97.81 128 ALA A C 1
ATOM 1022 O O . ALA A 1 128 ? 4.841 -8.477 10.631 1.00 97.81 128 ALA A O 1
ATOM 1023 N N . LEU A 1 129 ? 3.769 -6.852 9.538 1.00 96.44 129 LEU A N 1
ATOM 1024 C CA . LEU A 1 129 ? 4.088 -7.362 8.201 1.00 96.44 129 LEU A CA 1
ATOM 1025 C C . LEU A 1 129 ? 5.578 -7.287 7.848 1.00 96.44 129 LEU A C 1
ATOM 1027 O O . LEU A 1 129 ? 6.091 -8.189 7.183 1.00 96.44 129 LEU A O 1
ATOM 1031 N N . LEU A 1 130 ? 6.267 -6.210 8.238 1.00 95.94 130 LEU A N 1
ATOM 1032 C CA . LEU A 1 130 ? 7.616 -5.925 7.733 1.00 95.94 130 LEU A CA 1
ATOM 1033 C C . LEU A 1 130 ? 8.740 -6.163 8.740 1.00 95.94 130 LEU A C 1
ATOM 1035 O O . LEU A 1 130 ? 9.873 -6.382 8.315 1.00 95.94 130 LEU A O 1
ATOM 1039 N N . GLN A 1 131 ? 8.476 -6.075 10.042 1.00 96.38 131 GLN A N 1
ATOM 1040 C CA . GLN A 1 131 ? 9.507 -6.106 11.088 1.00 96.38 131 GLN A CA 1
ATOM 1041 C C . GLN A 1 131 ? 9.187 -7.091 12.220 1.00 96.38 131 GLN A C 1
ATOM 1043 O O . GLN A 1 131 ? 10.113 -7.627 12.824 1.00 96.38 131 GLN A O 1
ATOM 1048 N N . GLU A 1 132 ? 7.907 -7.366 12.489 1.00 96.69 132 GLU A N 1
ATOM 1049 C CA . GLU A 1 132 ? 7.450 -8.161 13.639 1.00 96.69 132 GLU A CA 1
ATOM 1050 C C . GLU A 1 132 ? 6.477 -9.287 13.222 1.00 96.69 132 GLU A C 1
ATOM 1052 O O . GLU A 1 132 ? 5.345 -9.344 13.712 1.00 96.69 132 GLU A O 1
ATOM 1057 N N . PRO A 1 133 ? 6.886 -10.221 12.337 1.00 94.62 133 PRO A N 1
ATOM 1058 C CA . PRO A 1 133 ? 5.988 -11.225 11.748 1.00 94.62 133 PRO A CA 1
ATOM 1059 C C . PRO A 1 133 ? 5.317 -12.145 12.772 1.00 94.62 133 PRO A C 1
ATOM 1061 O O . PRO A 1 133 ? 4.244 -12.679 12.510 1.00 94.62 133 PRO A O 1
ATOM 1064 N N . THR A 1 134 ? 5.899 -12.304 13.963 1.00 97.31 134 THR A N 1
ATOM 1065 C CA . THR A 1 134 ? 5.300 -13.067 15.069 1.00 97.31 134 THR A CA 1
ATOM 1066 C C . THR A 1 134 ? 4.010 -12.444 15.607 1.00 97.31 134 THR A C 1
ATOM 1068 O O . THR A 1 134 ? 3.226 -13.145 16.240 1.00 97.31 134 THR A O 1
ATOM 1071 N N . ARG A 1 135 ? 3.760 -11.153 15.349 1.00 97.12 135 ARG A N 1
ATOM 1072 C CA . ARG A 1 135 ? 2.528 -10.445 15.738 1.00 97.12 135 ARG A CA 1
ATOM 1073 C C . ARG A 1 135 ? 1.461 -10.448 14.647 1.00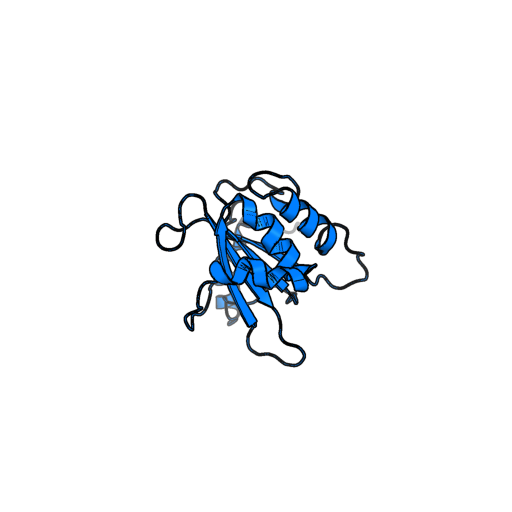 97.12 135 ARG A C 1
ATOM 1075 O O . ARG A 1 135 ? 0.356 -9.973 14.895 1.00 97.12 135 ARG A O 1
ATOM 1082 N N . LEU A 1 136 ? 1.771 -10.955 13.452 1.00 97.00 136 LEU A N 1
ATOM 1083 C CA . LEU A 1 136 ? 0.890 -10.835 12.292 1.00 97.00 136 LEU A CA 1
ATOM 1084 C C . LEU A 1 136 ? -0.444 -11.567 12.480 1.00 97.00 136 LEU A C 1
ATOM 1086 O O . LEU A 1 136 ? -1.474 -11.050 12.060 1.00 97.00 136 LEU A O 1
ATOM 1090 N N . SER A 1 137 ? -0.445 -12.701 13.185 1.00 97.12 137 SER A N 1
ATOM 1091 C CA . SER A 1 137 ? -1.662 -13.488 13.429 1.00 97.12 137 SER A CA 1
ATOM 1092 C C . SER A 1 137 ? -2.744 -12.728 14.205 1.00 97.12 137 SER A C 1
ATOM 1094 O O . SER A 1 137 ? -3.928 -13.036 14.091 1.00 97.12 137 SER A O 1
ATOM 1096 N N . ALA A 1 138 ? -2.380 -11.672 14.945 1.00 97.50 138 ALA A N 1
ATOM 1097 C CA . ALA A 1 138 ? -3.353 -10.795 15.597 1.00 97.50 138 ALA A CA 1
ATOM 1098 C C . ALA A 1 138 ? -4.273 -10.066 14.595 1.00 97.50 138 ALA A C 1
ATOM 1100 O O . ALA A 1 138 ? -5.352 -9.603 14.971 1.00 97.50 138 ALA A O 1
ATOM 1101 N N . PHE A 1 139 ? -3.864 -9.980 13.326 1.00 98.06 139 PHE A N 1
ATOM 1102 C CA . PHE A 1 139 ? -4.582 -9.292 12.257 1.00 98.06 139 PHE A CA 1
ATOM 1103 C C . PHE A 1 139 ? -5.283 -10.241 11.280 1.00 98.06 139 PHE A C 1
ATOM 1105 O O . PHE A 1 139 ? -5.929 -9.758 10.352 1.00 98.06 139 PHE A O 1
ATOM 1112 N N . ASP A 1 140 ? -5.233 -11.562 11.494 1.00 96.69 140 ASP A N 1
ATOM 1113 C CA . ASP A 1 140 ? -5.822 -12.550 10.574 1.00 96.69 140 ASP A CA 1
ATOM 1114 C C . ASP A 1 140 ? -7.318 -12.298 10.329 1.00 96.69 140 ASP A C 1
ATOM 1116 O O . ASP A 1 140 ? -7.800 -12.430 9.208 1.00 96.69 140 ASP A O 1
ATOM 1120 N N . ARG A 1 141 ? -8.047 -11.829 11.351 1.00 96.88 141 ARG A N 1
ATOM 1121 C CA . ARG A 1 141 ? -9.478 -11.478 11.253 1.00 96.88 141 ARG A CA 1
ATOM 1122 C C . ARG A 1 141 ? -9.793 -10.304 10.319 1.00 96.88 141 ARG A C 1
ATOM 1124 O O . ARG A 1 141 ? -10.956 -10.078 10.008 1.00 96.88 141 ARG A O 1
ATOM 1131 N N . TYR A 1 142 ? -8.787 -9.512 9.959 1.00 97.44 142 TYR A N 1
ATOM 1132 C CA . TYR A 1 142 ? -8.916 -8.350 9.079 1.00 97.44 142 TYR A CA 1
ATOM 1133 C C . TYR A 1 142 ? -8.390 -8.625 7.670 1.00 9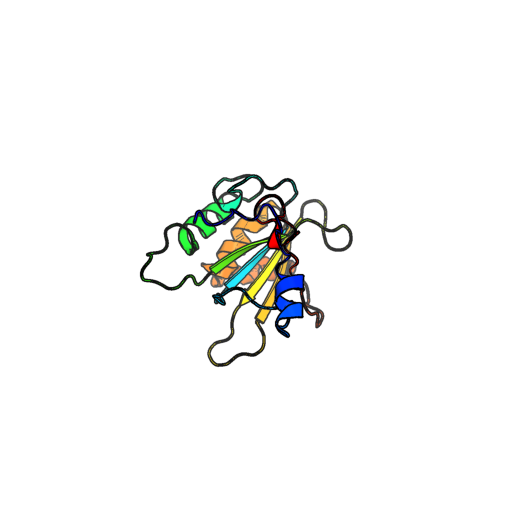7.44 142 TYR A C 1
ATOM 1135 O O . TYR A 1 142 ? -8.376 -7.723 6.830 1.00 97.44 142 TYR A O 1
ATOM 1143 N N . ARG A 1 143 ? -7.898 -9.842 7.424 1.00 96.50 143 ARG A N 1
ATOM 1144 C CA . ARG A 1 143 ? -7.407 -10.251 6.118 1.00 96.50 143 ARG A CA 1
ATOM 1145 C C . ARG A 1 143 ? -8.576 -10.362 5.143 1.00 96.50 143 ARG A C 1
ATOM 1147 O O . ARG A 1 143 ? -9.623 -10.904 5.486 1.00 96.50 143 ARG A O 1
ATOM 1154 N N . ILE A 1 144 ? -8.374 -9.854 3.934 1.00 93.31 144 ILE A N 1
ATOM 1155 C CA . ILE A 1 144 ? -9.302 -10.027 2.821 1.00 93.31 144 ILE A CA 1
ATOM 1156 C C . ILE A 1 144 ? -8.846 -11.245 2.019 1.00 93.31 144 ILE A C 1
ATOM 1158 O O . ILE A 1 144 ? -7.666 -11.367 1.669 1.00 93.31 144 ILE A O 1
ATOM 1162 N N . ASP A 1 145 ? -9.780 -12.148 1.734 1.00 86.06 145 ASP A N 1
ATOM 1163 C CA . ASP A 1 145 ? -9.535 -13.252 0.815 1.00 86.06 145 ASP A CA 1
ATOM 1164 C C . ASP A 1 145 ? -9.360 -12.690 -0.596 1.00 86.06 145 ASP A C 1
ATOM 1166 O O . ASP A 1 145 ? -10.279 -12.116 -1.182 1.00 86.06 145 ASP A O 1
ATOM 1170 N N . ALA A 1 146 ? -8.151 -12.832 -1.135 1.00 70.31 146 ALA A N 1
ATOM 1171 C CA . ALA A 1 146 ? -7.849 -12.366 -2.475 1.00 70.31 146 ALA A CA 1
ATOM 1172 C C . ALA A 1 146 ? -8.572 -13.253 -3.500 1.00 70.31 146 ALA A C 1
ATOM 1174 O O . ALA A 1 146 ? -8.297 -14.451 -3.610 1.00 70.31 146 ALA A O 1
ATOM 1175 N N . ALA A 1 147 ? -9.471 -12.658 -4.284 1.00 70.19 147 ALA A N 1
ATOM 1176 C CA . ALA A 1 147 ? -9.845 -13.235 -5.568 1.00 70.19 147 ALA A CA 1
ATOM 1177 C C . ALA A 1 147 ? -8.615 -13.209 -6.499 1.00 70.19 147 ALA A C 1
ATOM 1179 O O . ALA A 1 147 ? -7.738 -12.362 -6.320 1.00 70.19 147 ALA A O 1
ATOM 1180 N N . PRO A 1 148 ? -8.508 -14.106 -7.495 1.00 71.38 148 PRO A N 1
ATOM 1181 C CA . PRO A 1 148 ? -7.434 -14.039 -8.480 1.00 71.38 148 PRO A CA 1
ATOM 1182 C C . PRO A 1 148 ? -7.633 -12.806 -9.374 1.00 71.38 148 PRO A C 1
ATOM 1184 O O . PRO A 1 148 ? -8.246 -12.878 -10.439 1.00 71.38 148 PRO A O 1
ATOM 1187 N N . THR A 1 149 ? -7.142 -11.658 -8.915 1.00 76.69 149 THR A N 1
ATOM 1188 C CA . THR A 1 149 ? -7.197 -10.372 -9.609 1.00 76.69 149 THR A CA 1
ATOM 1189 C C . THR A 1 149 ? -5.803 -9.944 -10.038 1.00 76.69 149 THR A C 1
ATOM 1191 O O . THR A 1 149 ? -4.787 -10.350 -9.477 1.00 76.69 149 THR A O 1
ATOM 1194 N N . ARG A 1 150 ? -5.752 -9.119 -11.085 1.00 80.38 150 ARG A N 1
ATOM 1195 C CA . ARG A 1 150 ? -4.533 -8.428 -11.490 1.00 80.38 150 ARG A CA 1
ATOM 1196 C C . ARG A 1 150 ? -4.676 -6.965 -11.119 1.00 80.38 150 ARG A C 1
ATOM 1198 O O . ARG A 1 150 ? -5.519 -6.276 -11.688 1.00 80.38 150 ARG A O 1
ATOM 1205 N N . ASP A 1 151 ? -3.808 -6.497 -10.236 1.00 85.12 151 ASP A N 1
ATOM 1206 C CA . ASP A 1 151 ? -3.830 -5.104 -9.814 1.00 85.12 151 ASP A CA 1
ATOM 1207 C C . ASP A 1 151 ? -3.066 -4.218 -10.801 1.00 85.12 151 ASP A C 1
ATOM 1209 O O . ASP A 1 151 ? -1.946 -4.522 -11.227 1.00 85.12 151 ASP A O 1
ATOM 1213 N N . LEU A 1 152 ? -3.695 -3.106 -11.184 1.00 83.81 152 LEU A N 1
ATOM 1214 C CA . LEU A 1 152 ? -3.123 -2.087 -12.055 1.00 83.81 152 LEU A CA 1
ATOM 1215 C C . LEU A 1 152 ? -2.912 -0.809 -11.246 1.00 83.81 152 LEU A C 1
ATOM 1217 O O . LEU A 1 152 ? -3.864 -0.196 -10.771 1.00 83.81 152 LEU A O 1
ATOM 1221 N N . LEU A 1 153 ? -1.654 -0.392 -11.110 1.00 82.69 153 LEU A N 1
ATOM 1222 C CA . LEU A 1 153 ? -1.298 0.851 -10.433 1.00 82.69 153 LEU A CA 1
ATOM 1223 C C . LEU A 1 153 ? -1.137 1.966 -11.457 1.00 82.69 153 LEU A C 1
ATOM 1225 O O . LEU A 1 153 ? -0.147 2.017 -12.185 1.00 82.69 153 LEU A O 1
ATOM 1229 N N . VAL A 1 154 ? -2.114 2.868 -11.488 1.00 79.19 154 VAL A N 1
ATOM 1230 C CA . VAL A 1 154 ? -2.099 4.047 -12.353 1.00 79.19 154 VAL A CA 1
ATOM 1231 C C . VAL A 1 154 ? -1.676 5.249 -11.518 1.00 79.19 154 VAL A C 1
ATOM 1233 O O . VAL A 1 154 ? -2.398 5.693 -10.627 1.00 79.19 154 VAL A O 1
ATOM 1236 N N . CYS A 1 155 ? -0.478 5.768 -11.778 1.00 75.75 155 CYS A N 1
ATOM 1237 C CA . CYS A 1 155 ? -0.032 7.006 -11.152 1.00 75.75 155 CYS A CA 1
ATOM 1238 C C . CYS A 1 155 ? -0.816 8.179 -11.747 1.00 75.75 155 CYS A C 1
ATOM 1240 O O . CYS A 1 155 ? -0.773 8.387 -12.952 1.00 75.75 155 CYS A O 1
ATOM 1242 N N . THR A 1 156 ? -1.482 8.967 -10.907 1.00 71.62 156 THR A N 1
ATOM 1243 C CA . THR A 1 156 ? -2.227 10.169 -11.323 1.00 71.62 156 THR A CA 1
ATOM 1244 C C . THR A 1 156 ? -1.537 11.470 -10.900 1.00 71.62 156 THR A C 1
ATOM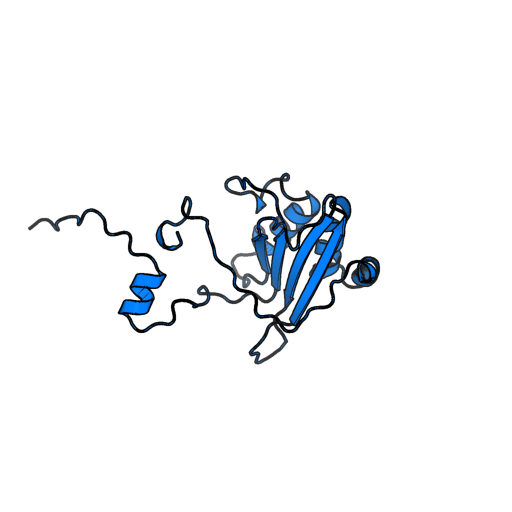 1246 O O . THR A 1 156 ? -2.113 12.552 -10.991 1.00 71.62 156 THR A O 1
ATOM 1249 N N . HIS A 1 157 ? -0.281 11.401 -10.439 1.00 67.81 157 HIS A N 1
ATOM 1250 C CA . HIS A 1 157 ? 0.493 12.549 -9.951 1.00 67.81 157 HIS A CA 1
ATOM 1251 C C . HIS A 1 157 ? 1.032 13.452 -11.076 1.00 67.81 157 HIS A C 1
ATOM 1253 O O . HIS A 1 157 ? 2.224 13.763 -11.119 1.00 67.81 157 HIS A O 1
ATOM 1259 N N . GLY A 1 158 ? 0.154 13.944 -11.950 1.00 61.91 158 GLY A N 1
ATOM 1260 C CA . GLY A 1 158 ? 0.506 14.856 -13.047 1.00 61.91 158 GLY A CA 1
ATOM 1261 C C . GLY A 1 158 ? 1.140 16.172 -12.619 1.00 61.91 158 GLY A C 1
ATOM 1262 O O . GLY A 1 158 ? 1.884 16.785 -13.376 1.00 61.91 158 GLY A O 1
ATOM 1263 N N . VAL A 1 159 ? 0.888 16.591 -11.376 1.00 62.09 159 VAL A N 1
ATOM 1264 C CA . VAL A 1 159 ? 1.507 17.781 -10.772 1.00 62.09 159 VAL A CA 1
ATOM 1265 C C . VAL A 1 159 ? 3.002 17.566 -10.484 1.00 62.09 159 VAL A C 1
ATOM 1267 O O . VAL A 1 159 ? 3.756 18.532 -10.386 1.00 62.09 159 VAL A O 1
ATOM 1270 N N . VAL A 1 160 ? 3.440 16.312 -10.326 1.00 63.31 160 VAL A N 1
ATOM 1271 C CA . VAL A 1 160 ? 4.842 15.950 -10.060 1.00 63.31 160 VAL A CA 1
ATOM 1272 C C . VAL A 1 160 ? 5.542 15.497 -11.339 1.00 63.31 160 VAL A C 1
ATOM 1274 O O . VAL A 1 160 ? 6.691 15.873 -11.558 1.00 63.31 160 VAL A O 1
ATOM 1277 N N . ASP A 1 161 ? 4.852 14.725 -12.180 1.00 63.38 161 ASP A N 1
ATOM 1278 C CA . ASP A 1 161 ? 5.372 14.226 -13.451 1.00 63.38 161 ASP A CA 1
ATOM 1279 C C . ASP A 1 161 ? 4.289 14.282 -14.538 1.00 63.38 161 ASP A C 1
ATOM 1281 O O . ASP A 1 161 ? 3.401 13.430 -14.609 1.00 63.38 161 ASP A O 1
ATOM 1285 N N . ALA A 1 162 ? 4.391 15.289 -15.409 1.00 65.81 162 ALA A N 1
ATOM 1286 C CA . ALA A 1 162 ? 3.488 15.475 -16.541 1.00 65.81 162 ALA A CA 1
ATOM 1287 C C . ALA A 1 162 ? 3.574 14.341 -17.581 1.00 65.81 162 ALA A C 1
ATOM 1289 O O . ALA A 1 162 ? 2.696 14.232 -18.427 1.00 65.81 162 ALA A O 1
ATOM 1290 N N . GLY A 1 163 ? 4.609 13.492 -17.542 1.00 66.25 163 GLY A N 1
ATOM 1291 C CA . GLY A 1 163 ? 4.707 12.317 -18.407 1.00 66.25 163 GLY A CA 1
ATOM 1292 C C . GLY A 1 163 ? 3.735 11.191 -18.035 1.00 66.25 163 GLY A C 1
ATOM 1293 O O . GLY A 1 163 ? 3.494 10.314 -18.869 1.00 66.25 163 GLY A O 1
ATOM 1294 N N . CYS A 1 164 ? 3.183 11.216 -16.815 1.00 64.50 164 CYS A N 1
ATOM 1295 C CA . CYS A 1 164 ? 2.272 10.199 -16.281 1.00 64.50 164 CYS A CA 1
ATOM 1296 C C . CYS A 1 164 ? 0.789 10.620 -16.228 1.00 64.50 164 CYS A C 1
ATOM 1298 O O . CYS A 1 164 ? -0.031 9.785 -15.853 1.00 64.50 164 CYS A O 1
ATOM 1300 N N . ALA A 1 165 ? 0.444 11.872 -16.550 1.00 61.06 165 ALA A N 1
ATOM 1301 C CA . ALA A 1 16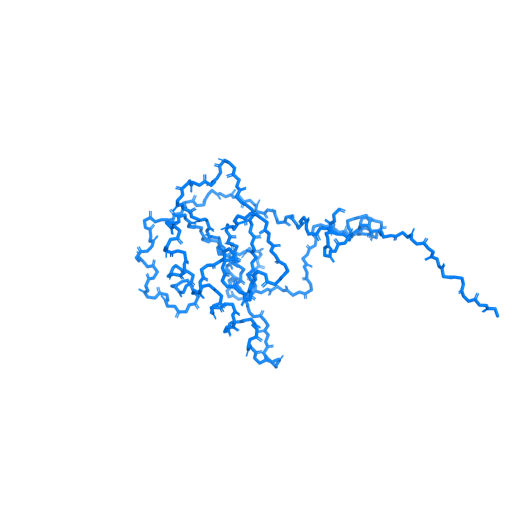5 ? -0.928 12.397 -16.473 1.00 61.06 165 ALA A CA 1
ATOM 1302 C C . ALA A 1 165 ? -1.554 12.690 -17.831 1.00 61.06 165 ALA A C 1
ATOM 1304 O O . ALA A 1 165 ? -0.788 12.770 -18.809 1.00 61.06 165 ALA A O 1
#

Sequence (165 aa):
MAAQKNENSTQFCSVAACRLGLNPGGYGSFVPDHIILIETPLPWPKGYLREPDPLPPEVIELVRRLVLERPSSTPLRHRFLAIAPDADYSRPGYRRLIHYRRPNGLFADFNQVEYQVPTADLGPLAWALLQEPTRLSAFDRYRIDAAPTRDLLVCTHGVVDAGCA

Radius of gyration: 18.5 Å; chains: 1; bounding box: 42×46×51 Å

Foldseek 3Di:
DDDDDDPDDLAACLRVCVVVVHDSLDDPPDDAQKEKEKAFADDQDVPNLQDPPSAHPLSSVVCCVQPVVDDPPDDNRYHYYYDYDDPVPDDPQWMKMKMWGDDPDDDDGTDIWIFIGGRVCVSVCVCCVPPNVVCNVVRPVGTDDDDPDDDDDQDPPCVVPVSRD

Secondary structure (DSSP, 8-state):
-PPP--------HHHHHHHTT--SSPPPS---SEEEEEE-PSP--TTTTTSSSSS-HHHHHHHIIIIISS-TTS---EEEEEE---TTT--TTEEEEEEEEPPSSS-SSPEEEEEEEEGGGHHHHHHHHHT-GGGGGGGGGGEE---S---------TTT-TT--

pLDDT: mean 85.94, std 14.32, range [35.81, 98.44]